Protein AF-A0A645JBQ9-F1 (afdb_monomer_lite)

pLDDT: mean 86.17, std 16.05, range [44.5, 98.0]

InterPro domains:
  IPR000259 Fimbrial-type adhesion domain [PF00419] (12-101)
  IPR008966 Adhesion domain superfamily [SSF49401] (4-101)
  IPR036937 Fimbrial-type adhesion domain superfamily [G3DSA:2.60.40.1090] (1-101)

Organism: NCBI:txid1076179

Radius of gyration: 18.74 Å; chains: 1; bounding box: 41×23×52 Å

Structure (mmCIF, N/CA/C/O backbone):
data_AF-A0A645JBQ9-F1
#
_entry.id   AF-A0A645JBQ9-F1
#
loop_
_atom_site.group_PDB
_atom_site.id
_atom_site.type_symbol
_atom_site.label_atom_id
_atom_site.label_alt_id
_atom_site.label_comp_id
_atom_site.label_asym_id
_atom_site.label_entity_id
_atom_site.label_seq_id
_atom_site.pdbx_PDB_ins_code
_atom_site.Cartn_x
_atom_site.Cartn_y
_atom_site.Cartn_z
_atom_site.occupancy
_atom_site.B_iso_or_equiv
_atom_site.auth_seq_id
_atom_site.auth_comp_id
_atom_site.auth_asym_id
_atom_site.auth_atom_id
_atom_site.pdbx_PDB_model_num
ATOM 1 N N . MET A 1 1 ? -13.233 -1.980 8.626 1.00 54.44 1 MET A N 1
ATOM 2 C CA . MET A 1 1 ? -12.587 -1.252 7.514 1.00 54.44 1 MET A CA 1
ATOM 3 C C . MET A 1 1 ? -11.988 0.020 8.079 1.00 54.44 1 MET A C 1
ATOM 5 O O . MET A 1 1 ? -12.599 0.558 8.997 1.00 54.44 1 MET A O 1
ATOM 9 N N . ALA A 1 2 ? -10.804 0.430 7.614 1.00 64.38 2 ALA A N 1
ATOM 10 C CA . ALA A 1 2 ? -10.212 1.701 8.032 1.00 64.38 2 ALA A CA 1
ATOM 11 C C . ALA A 1 2 ? -11.086 2.868 7.543 1.00 64.38 2 ALA A C 1
ATOM 13 O O . ALA A 1 2 ? -11.719 2.756 6.492 1.00 64.38 2 ALA A O 1
ATOM 14 N N . THR A 1 3 ? -11.171 3.944 8.323 1.00 81.25 3 THR A N 1
ATOM 15 C CA . THR A 1 3 ? -11.914 5.156 7.946 1.00 81.25 3 THR A CA 1
ATOM 16 C C . THR A 1 3 ? -11.118 6.060 7.010 1.00 81.25 3 THR A C 1
ATOM 18 O O . THR A 1 3 ? -11.703 6.710 6.149 1.00 81.25 3 THR A O 1
ATOM 21 N N . ASP A 1 4 ? -9.794 6.061 7.143 1.00 92.25 4 ASP A N 1
ATOM 22 C CA . ASP A 1 4 ? -8.865 6.665 6.195 1.00 92.25 4 ASP A CA 1
ATOM 23 C C . ASP A 1 4 ? -8.676 5.745 4.979 1.00 92.25 4 ASP A C 1
ATOM 25 O O . ASP A 1 4 ? -8.159 4.630 5.095 1.00 92.25 4 ASP A O 1
ATOM 29 N N . THR A 1 5 ? -9.093 6.216 3.802 1.00 92.56 5 THR A N 1
ATOM 30 C CA . THR A 1 5 ? -9.037 5.454 2.544 1.00 92.56 5 THR A CA 1
ATOM 31 C C . THR A 1 5 ? -7.619 5.261 2.015 1.00 92.56 5 THR A C 1
ATOM 33 O O . THR A 1 5 ? -7.418 4.458 1.109 1.00 92.56 5 THR A O 1
ATOM 36 N N . THR A 1 6 ? -6.630 5.962 2.572 1.00 95.75 6 THR A N 1
ATOM 37 C CA . THR A 1 6 ? -5.211 5.776 2.236 1.00 95.75 6 THR A CA 1
ATOM 38 C C . THR A 1 6 ? -4.565 4.614 2.995 1.00 95.75 6 THR A C 1
ATOM 40 O O . THR A 1 6 ? -3.439 4.227 2.684 1.00 95.75 6 THR A O 1
ATOM 43 N N . LEU A 1 7 ? -5.263 4.029 3.978 1.00 96.62 7 LEU A N 1
ATOM 44 C CA . LEU A 1 7 ? -4.744 2.960 4.826 1.00 96.62 7 LEU A CA 1
ATOM 45 C C . LEU A 1 7 ? -5.390 1.609 4.509 1.00 96.62 7 LEU A C 1
ATOM 47 O O . LEU A 1 7 ? -6.603 1.483 4.343 1.00 96.62 7 LEU A O 1
ATOM 51 N N . LEU A 1 8 ? -4.589 0.546 4.552 1.00 97.00 8 LEU A N 1
ATOM 52 C CA . LEU A 1 8 ? -5.114 -0.816 4.585 1.00 97.00 8 LEU A CA 1
ATOM 53 C C . LEU A 1 8 ? -5.645 -1.136 5.984 1.00 97.00 8 LEU A C 1
ATOM 55 O O . LEU A 1 8 ? -4.954 -0.956 6.990 1.00 97.00 8 LEU A O 1
ATOM 59 N N . GLY A 1 9 ? -6.874 -1.645 6.042 1.00 95.44 9 GLY A N 1
ATOM 60 C CA . GLY A 1 9 ? -7.516 -2.053 7.288 1.00 95.44 9 GLY A CA 1
ATOM 61 C C . GLY A 1 9 ? -7.014 -3.399 7.815 1.00 95.44 9 GLY A C 1
ATOM 62 O O . GLY A 1 9 ? -6.573 -4.264 7.058 1.00 95.44 9 GLY A O 1
ATOM 63 N N . ASN A 1 10 ? -7.146 -3.595 9.127 1.00 96.56 10 ASN A N 1
ATOM 64 C CA . ASN A 1 10 ? -6.872 -4.878 9.766 1.00 96.56 10 ASN A CA 1
ATOM 65 C C . ASN A 1 10 ? -7.891 -5.939 9.312 1.00 96.56 10 ASN A C 1
ATOM 67 O O . ASN A 1 10 ? -9.097 -5.737 9.460 1.00 96.56 10 ASN A O 1
ATOM 71 N N . ILE A 1 11 ? -7.414 -7.066 8.779 1.00 96.31 11 ILE A N 1
ATOM 72 C CA . ILE A 1 11 ? -8.265 -8.171 8.303 1.00 96.31 11 ILE A CA 1
ATOM 73 C C . ILE A 1 11 ? -8.583 -9.197 9.397 1.00 96.31 11 ILE A C 1
ATOM 75 O O . ILE A 1 11 ? -9.379 -10.108 9.176 1.00 96.31 11 ILE A O 1
ATOM 79 N N . LEU A 1 12 ? -7.942 -9.099 10.566 1.00 97.06 12 LEU A N 1
ATOM 80 C CA . LEU A 1 12 ? -8.226 -9.983 11.693 1.00 97.06 12 LEU A CA 1
ATOM 81 C C . LEU A 1 12 ? -9.543 -9.589 12.365 1.00 97.06 12 LEU A C 1
ATOM 83 O O . LEU A 1 12 ? -9.827 -8.411 12.557 1.00 97.06 12 LEU A O 1
ATOM 87 N N . THR A 1 13 ? -10.318 -10.587 12.783 1.00 94.50 13 THR A N 1
ATOM 88 C CA . THR A 1 13 ? -11.574 -10.390 13.525 1.00 94.50 13 THR A CA 1
ATOM 89 C C . THR A 1 13 ? -11.435 -10.705 15.016 1.00 94.50 13 THR A C 1
ATOM 91 O O . THR A 1 13 ? -12.154 -10.136 15.833 1.00 94.50 13 THR A O 1
ATOM 94 N N . LEU A 1 14 ? -10.464 -11.539 15.403 1.00 95.94 14 LEU A N 1
ATOM 95 C CA . LEU A 1 14 ? -10.182 -11.924 16.790 1.00 95.94 14 LEU A CA 1
ATOM 96 C C . LEU A 1 14 ? -8.850 -11.334 17.267 1.00 95.94 14 LEU A C 1
ATOM 98 O O . LEU A 1 14 ? -7.867 -11.367 16.528 1.00 95.94 14 LEU A O 1
ATOM 102 N N . ASN A 1 15 ? -8.822 -10.828 18.508 1.00 95.75 15 ASN A N 1
ATOM 103 C CA . ASN A 1 15 ? -7.654 -10.186 19.133 1.00 95.75 15 ASN A CA 1
ATOM 104 C C . ASN A 1 15 ? -6.964 -9.168 18.202 1.00 95.75 15 ASN A C 1
ATOM 106 O O . ASN A 1 15 ? -5.745 -9.182 18.040 1.00 95.75 15 ASN A O 1
ATOM 110 N N . HIS A 1 16 ? -7.758 -8.347 17.515 1.00 97.06 16 HIS A N 1
ATOM 111 C CA . HIS A 1 16 ? -7.280 -7.459 16.466 1.00 97.06 16 HIS A CA 1
ATOM 112 C C . HIS A 1 16 ? -7.040 -6.046 17.016 1.00 97.06 16 HIS A C 1
ATOM 114 O O . HIS A 1 16 ? -7.840 -5.532 17.796 1.00 97.06 16 HIS A O 1
ATOM 120 N N . ALA A 1 17 ? -5.940 -5.413 16.607 1.00 97.38 17 ALA A N 1
ATOM 121 C CA . ALA A 1 17 ? -5.683 -4.007 16.891 1.00 97.38 17 ALA A CA 1
ATOM 122 C C . ALA A 1 17 ? -6.745 -3.131 16.213 1.00 97.38 17 ALA A C 1
ATOM 124 O O . ALA A 1 17 ? -7.142 -3.400 15.074 1.00 97.38 17 ALA A O 1
ATOM 125 N N . THR A 1 18 ? -7.170 -2.074 16.905 1.00 96.25 18 THR A N 1
ATOM 126 C CA . THR A 1 18 ? -8.196 -1.125 16.442 1.00 96.25 18 THR A CA 1
ATOM 127 C C . THR A 1 18 ? -7.645 0.297 16.393 1.00 96.25 18 THR A C 1
ATOM 129 O O . THR A 1 18 ? -6.660 0.619 17.060 1.00 96.25 18 THR A O 1
ATOM 132 N N . GLY A 1 19 ? -8.262 1.152 15.573 1.00 96.06 19 GLY A N 1
ATOM 133 C CA . GLY A 1 19 ? -7.861 2.554 15.412 1.00 96.06 19 GLY A CA 1
ATOM 134 C C . GLY A 1 19 ? -6.512 2.761 14.719 1.00 96.06 19 GLY A C 1
ATOM 135 O O . GLY A 1 19 ? -5.923 3.836 14.826 1.00 96.06 19 GLY A O 1
ATOM 136 N N . VAL A 1 20 ? -6.019 1.739 14.019 1.00 96.88 20 VAL A N 1
ATOM 137 C CA . VAL A 1 20 ? -4.798 1.785 13.211 1.00 96.88 20 VAL A CA 1
ATOM 138 C C . VAL A 1 20 ? -5.036 1.155 11.844 1.00 96.88 20 VAL A C 1
ATOM 140 O O . VAL A 1 20 ? -5.853 0.242 11.703 1.00 96.88 20 VAL A O 1
ATOM 143 N N . GLY A 1 21 ? -4.283 1.622 10.857 1.00 97.19 21 GLY A N 1
ATOM 144 C CA . GLY A 1 21 ? -4.193 1.052 9.520 1.00 97.19 21 GLY A CA 1
ATOM 145 C C . GLY A 1 21 ? -2.745 1.043 9.032 1.00 97.19 21 GLY A C 1
ATOM 146 O O . GLY A 1 21 ? -1.864 1.627 9.667 1.00 97.19 21 GLY A O 1
ATOM 147 N N . LEU A 1 22 ? -2.487 0.355 7.924 1.00 97.75 22 LEU A N 1
ATOM 148 C CA . LEU A 1 22 ? -1.160 0.287 7.313 1.00 97.75 22 LEU A CA 1
ATOM 149 C C . LEU A 1 22 ? -1.096 1.224 6.108 1.00 97.75 22 LEU A C 1
ATOM 151 O O . LEU A 1 22 ? -1.823 1.022 5.138 1.00 97.75 22 LEU A O 1
ATOM 155 N N . GLU A 1 23 ? -0.220 2.222 6.166 1.00 97.75 23 GLU A N 1
ATOM 156 C CA . GLU A 1 23 ? 0.131 3.052 5.013 1.00 97.75 23 GLU A CA 1
ATOM 157 C C . GLU A 1 23 ? 1.242 2.362 4.218 1.00 97.75 23 GLU A C 1
ATOM 159 O O . GLU A 1 23 ? 2.211 1.877 4.812 1.00 97.75 23 GLU A O 1
ATOM 164 N N . ILE A 1 24 ? 1.118 2.346 2.890 1.00 98.00 24 ILE A N 1
ATOM 165 C CA . ILE A 1 24 ? 2.164 1.870 1.982 1.00 98.00 24 ILE A CA 1
ATOM 166 C C . ILE A 1 24 ? 2.662 3.038 1.137 1.00 98.00 24 ILE A C 1
ATOM 168 O O . ILE A 1 24 ? 1.872 3.805 0.589 1.00 98.00 24 ILE A O 1
ATOM 172 N N . ARG A 1 25 ? 3.983 3.161 1.010 1.00 97.75 25 ARG A N 1
ATOM 173 C CA . ARG A 1 25 ? 4.633 4.148 0.145 1.00 97.75 25 ARG A CA 1
ATOM 174 C C . ARG A 1 25 ? 5.671 3.490 -0.750 1.00 97.75 25 ARG A C 1
ATOM 176 O O . ARG A 1 25 ? 6.417 2.642 -0.275 1.00 97.75 25 ARG A O 1
ATOM 183 N N . GLY A 1 26 ? 5.744 3.884 -2.016 1.00 97.12 26 GLY A N 1
ATOM 184 C CA . GLY A 1 26 ? 6.900 3.600 -2.866 1.00 97.12 26 GLY A CA 1
ATOM 185 C C . GLY A 1 26 ? 8.095 4.429 -2.399 1.00 97.12 26 GLY A C 1
ATOM 186 O O . GLY A 1 26 ? 7.943 5.623 -2.125 1.00 97.12 26 GLY A O 1
ATOM 187 N N . ALA A 1 27 ? 9.263 3.804 -2.255 1.00 96.69 27 ALA A N 1
ATOM 188 C CA . ALA A 1 27 ? 10.471 4.490 -1.806 1.00 96.69 27 ALA A CA 1
ATOM 189 C C . ALA A 1 27 ? 10.987 5.458 -2.880 1.00 96.69 27 ALA A C 1
ATOM 191 O O . ALA A 1 27 ? 10.916 5.162 -4.069 1.00 96.69 27 ALA A O 1
ATOM 192 N N . ALA A 1 28 ? 11.538 6.602 -2.470 1.00 96.00 28 ALA A N 1
ATOM 193 C CA . ALA A 1 28 ? 12.123 7.553 -3.415 1.00 96.00 28 ALA A CA 1
ATOM 194 C C . ALA A 1 28 ? 13.257 6.913 -4.242 1.00 96.00 28 ALA A C 1
ATOM 196 O O . ALA A 1 28 ? 14.088 6.179 -3.704 1.00 96.00 28 ALA A O 1
ATOM 197 N N . ASN A 1 29 ? 13.302 7.231 -5.534 1.00 91.38 29 ASN A N 1
ATOM 198 C CA . ASN A 1 29 ? 14.325 6.804 -6.489 1.00 91.38 29 ASN A CA 1
ATOM 199 C C . ASN A 1 29 ? 14.585 7.934 -7.516 1.00 91.38 29 ASN A C 1
ATOM 201 O O . ASN A 1 29 ? 14.171 9.076 -7.315 1.00 91.38 29 ASN A O 1
ATOM 205 N N . ASN A 1 30 ? 15.284 7.634 -8.614 1.00 89.25 30 ASN A N 1
ATOM 206 C CA . ASN A 1 30 ? 15.619 8.625 -9.647 1.00 89.25 30 ASN A CA 1
ATOM 207 C C . ASN A 1 30 ? 14.424 9.053 -10.529 1.00 89.25 30 ASN A C 1
ATOM 209 O O . ASN A 1 30 ? 14.524 10.047 -11.244 1.00 89.25 30 ASN A O 1
ATOM 213 N N . TYR A 1 31 ? 13.311 8.318 -10.486 1.00 89.62 31 TYR A N 1
ATOM 214 C CA . TYR A 1 31 ? 12.128 8.490 -11.338 1.00 89.62 31 TYR A CA 1
ATOM 215 C C . TYR A 1 31 ? 10.889 8.966 -10.568 1.00 89.62 31 TYR A C 1
ATOM 217 O O . TYR A 1 31 ? 10.019 9.611 -11.151 1.00 89.62 31 TYR A O 1
ATOM 225 N N . SER A 1 32 ? 10.816 8.683 -9.267 1.00 91.94 32 SER A N 1
ATOM 226 C CA . SER A 1 32 ? 9.736 9.088 -8.370 1.00 91.94 32 SER A CA 1
ATOM 227 C C . SER A 1 32 ? 10.287 9.566 -7.036 1.00 91.94 32 SER A C 1
ATOM 229 O O . SER A 1 32 ? 11.154 8.936 -6.430 1.00 91.94 32 SER A O 1
ATOM 231 N N . THR A 1 33 ? 9.701 10.636 -6.505 1.00 95.38 33 THR A N 1
ATOM 232 C CA . THR A 1 33 ? 9.806 10.928 -5.072 1.00 95.38 33 THR A CA 1
ATOM 233 C C . THR A 1 33 ? 9.097 9.840 -4.259 1.00 95.38 33 THR A C 1
ATOM 235 O O . THR A 1 33 ? 8.356 9.022 -4.810 1.00 95.38 33 THR A O 1
ATOM 238 N N . GLU A 1 34 ? 9.268 9.840 -2.935 1.00 96.81 34 GLU A N 1
ATOM 239 C CA . GLU A 1 34 ? 8.476 8.962 -2.067 1.00 96.81 34 GLU A CA 1
ATOM 240 C C . GLU A 1 34 ? 6.980 9.169 -2.351 1.00 96.81 34 GLU A C 1
ATOM 242 O O . GLU A 1 34 ? 6.470 10.288 -2.265 1.00 96.81 34 GLU A O 1
ATOM 247 N N . THR A 1 35 ? 6.294 8.094 -2.738 1.00 97.00 35 THR A N 1
ATOM 248 C CA . THR A 1 35 ? 4.944 8.165 -3.307 1.00 97.00 35 THR A CA 1
ATOM 249 C C . THR A 1 35 ? 3.971 7.383 -2.445 1.00 97.00 35 THR A C 1
ATOM 251 O O . THR A 1 35 ? 4.186 6.205 -2.177 1.00 97.00 35 THR A O 1
ATOM 254 N N . LEU A 1 36 ? 2.884 8.024 -2.015 1.00 97.19 36 LEU A N 1
ATOM 255 C CA . LE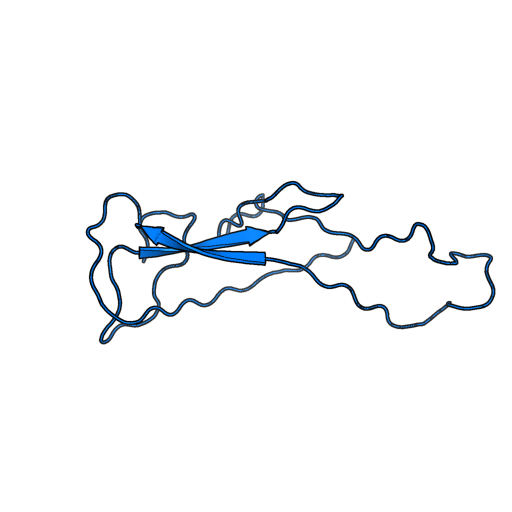U A 1 36 ? 1.807 7.348 -1.295 1.00 97.19 36 LEU A CA 1
ATOM 256 C C . LEU A 1 36 ? 1.050 6.401 -2.234 1.00 97.19 36 LEU A C 1
ATOM 258 O O . LEU A 1 36 ? 0.568 6.848 -3.274 1.00 97.19 36 LEU A O 1
ATOM 262 N N . ILE A 1 37 ? 0.920 5.130 -1.835 1.00 96.50 37 ILE A N 1
ATOM 263 C CA . ILE A 1 37 ? 0.120 4.124 -2.540 1.00 96.50 37 ILE A CA 1
ATOM 264 C C . ILE A 1 37 ? -1.268 4.052 -1.904 1.00 96.50 37 ILE A C 1
ATOM 266 O O . ILE A 1 37 ? -1.431 3.526 -0.803 1.00 96.50 37 ILE A O 1
ATOM 270 N N . ILE A 1 38 ? -2.266 4.584 -2.602 1.00 96.31 38 ILE A N 1
ATOM 271 C CA . ILE A 1 38 ? -3.665 4.614 -2.185 1.00 96.31 38 ILE A CA 1
ATOM 272 C C . ILE A 1 38 ? -4.371 3.391 -2.793 1.00 96.31 38 ILE A C 1
ATOM 274 O O . ILE A 1 38 ? -4.410 3.248 -4.019 1.00 96.31 38 ILE A O 1
ATOM 278 N N . PRO A 1 39 ? -4.933 2.487 -1.972 1.00 92.31 39 PRO A N 1
ATOM 279 C CA . PRO A 1 39 ? -5.626 1.304 -2.471 1.00 92.31 39 PRO A CA 1
ATOM 280 C C . PRO A 1 39 ? -6.789 1.654 -3.411 1.00 92.31 39 PRO A C 1
ATOM 282 O O . PRO A 1 39 ? -7.636 2.475 -3.073 1.00 92.31 39 PRO A O 1
ATOM 285 N N . ASN A 1 40 ? -6.876 0.956 -4.548 1.00 91.38 40 ASN A N 1
ATOM 286 C CA . ASN A 1 40 ? -7.916 1.123 -5.579 1.00 91.38 40 ASN A CA 1
ATOM 287 C C . ASN A 1 40 ? -7.954 2.502 -6.266 1.00 91.38 40 ASN A C 1
ATOM 289 O O . ASN A 1 40 ? -8.934 2.812 -6.940 1.00 91.38 40 ASN A O 1
ATOM 293 N N . GLU A 1 41 ? -6.896 3.301 -6.141 1.00 94.69 41 GLU A N 1
ATOM 294 C CA . GLU A 1 41 ? -6.780 4.597 -6.805 1.00 94.69 41 GLU A CA 1
ATOM 295 C C . GLU A 1 41 ? -5.837 4.472 -8.011 1.00 94.69 41 GLU A C 1
ATOM 297 O O . GLU A 1 41 ? -4.621 4.381 -7.857 1.00 94.69 41 GLU A O 1
ATOM 302 N N . SER A 1 42 ? -6.372 4.478 -9.235 1.00 90.56 42 SER A N 1
ATOM 303 C CA . SER A 1 42 ? -5.570 4.236 -10.451 1.00 90.56 42 SER A CA 1
ATOM 304 C C . SER A 1 42 ? -4.530 5.321 -10.745 1.00 90.56 42 SER A C 1
ATOM 306 O O . SER A 1 42 ? -3.632 5.114 -11.553 1.00 90.56 42 SER A O 1
ATOM 308 N N . THR A 1 43 ? -4.666 6.495 -10.128 1.00 91.50 43 THR A N 1
ATOM 309 C CA . THR A 1 43 ? -3.703 7.600 -10.246 1.00 91.50 43 THR A CA 1
ATOM 310 C C . THR A 1 43 ? -2.555 7.484 -9.241 1.00 91.50 43 THR A C 1
ATOM 312 O O . THR A 1 43 ? -1.558 8.194 -9.359 1.00 91.50 43 THR A O 1
ATOM 315 N N . SER A 1 44 ? -2.663 6.574 -8.269 1.00 92.81 44 SER A N 1
ATOM 316 C CA . SER A 1 44 ? -1.633 6.310 -7.273 1.00 92.81 44 SER A CA 1
ATOM 317 C C . SER A 1 44 ? -0.586 5.347 -7.835 1.00 92.81 44 SER A C 1
ATOM 319 O O . SER A 1 44 ? -0.606 4.141 -7.593 1.00 92.81 44 SER A O 1
ATOM 321 N N . VAL A 1 45 ? 0.323 5.905 -8.635 1.00 92.81 45 VAL A N 1
ATOM 322 C CA . VAL A 1 45 ? 1.350 5.158 -9.368 1.00 92.81 45 VAL A CA 1
ATOM 323 C C . VAL A 1 45 ? 2.734 5.495 -8.827 1.00 92.81 45 VAL A C 1
ATOM 325 O O . VAL A 1 45 ? 3.120 6.659 -8.769 1.00 92.81 45 VAL A O 1
ATOM 328 N N . TYR A 1 46 ? 3.494 4.461 -8.472 1.00 94.31 46 TYR A N 1
ATOM 329 C CA . TYR A 1 46 ? 4.917 4.555 -8.168 1.00 94.31 46 TYR A CA 1
ATOM 330 C C . TYR A 1 46 ? 5.723 4.098 -9.378 1.00 94.31 46 TYR A C 1
ATOM 332 O O . TYR A 1 46 ? 5.568 2.964 -9.826 1.00 94.31 46 TYR A O 1
ATOM 340 N N . ASN A 1 47 ? 6.567 4.987 -9.901 1.00 91.75 47 ASN A N 1
ATOM 341 C CA . ASN A 1 47 ? 7.427 4.687 -11.034 1.00 91.75 47 ASN A CA 1
ATOM 342 C C . ASN A 1 47 ? 8.853 4.402 -10.551 1.00 91.75 47 ASN A C 1
ATOM 344 O O . ASN A 1 47 ? 9.468 5.213 -9.852 1.00 91.75 47 ASN A O 1
ATOM 348 N N . ASP A 1 48 ? 9.380 3.261 -10.957 1.00 88.44 48 ASP A N 1
ATOM 349 C CA . ASP A 1 48 ? 10.789 2.927 -10.847 1.00 88.44 48 ASP A CA 1
ATOM 350 C C . ASP A 1 48 ? 11.205 2.275 -12.155 1.00 88.44 48 ASP A C 1
ATOM 352 O O . ASP A 1 48 ? 10.428 1.563 -12.797 1.00 88.44 48 ASP A O 1
ATOM 356 N N . GLN A 1 49 ? 12.431 2.550 -12.556 1.00 82.69 49 GLN A N 1
ATOM 357 C CA . GLN A 1 49 ? 13.022 1.945 -13.725 1.00 82.69 49 GLN A CA 1
ATOM 358 C C . GLN A 1 49 ? 14.437 1.541 -13.371 1.00 82.69 49 GLN A C 1
ATOM 360 O O . GLN A 1 49 ? 15.151 2.201 -12.612 1.00 82.69 49 GLN A O 1
ATOM 365 N N . ARG A 1 50 ? 14.864 0.430 -13.958 1.00 77.62 50 ARG A N 1
ATOM 366 C CA . ARG A 1 50 ? 16.265 0.057 -13.914 1.00 77.62 50 ARG A CA 1
ATOM 367 C C . ARG A 1 50 ? 17.083 1.167 -14.573 1.00 77.62 50 ARG A C 1
ATOM 369 O O . ARG A 1 50 ? 16.772 1.600 -15.678 1.00 77.62 50 ARG A O 1
ATOM 376 N N . ASP A 1 51 ? 18.174 1.543 -13.922 1.00 69.56 51 ASP A N 1
ATOM 377 C CA . ASP A 1 51 ? 19.217 2.332 -14.558 1.00 69.56 51 ASP A CA 1
ATOM 378 C C . ASP A 1 51 ? 19.880 1.506 -15.672 1.00 69.56 51 ASP A C 1
ATOM 380 O O . ASP A 1 51 ? 20.604 0.546 -15.398 1.00 69.56 51 ASP A O 1
ATOM 384 N N . THR A 1 52 ? 19.602 1.868 -16.926 1.00 69.62 52 THR A N 1
ATOM 385 C CA . THR A 1 52 ? 20.180 1.221 -18.109 1.00 69.62 52 THR A CA 1
ATOM 386 C C . THR A 1 52 ? 21.375 1.984 -18.677 1.00 69.62 52 THR A C 1
ATOM 388 O O . THR A 1 52 ? 21.791 1.725 -19.804 1.00 69.62 52 THR A O 1
ATOM 391 N N . THR A 1 53 ? 21.916 2.970 -17.955 1.00 64.81 53 THR A N 1
ATOM 392 C CA . THR A 1 53 ? 22.963 3.868 -18.480 1.00 64.81 53 THR A CA 1
ATOM 393 C C . THR A 1 53 ? 24.266 3.120 -18.788 1.00 64.81 53 THR A C 1
ATOM 395 O O . THR A 1 53 ? 25.058 3.579 -19.607 1.00 64.81 53 THR A O 1
ATOM 398 N N . ASN A 1 54 ? 24.465 1.944 -18.184 1.00 60.19 54 ASN A N 1
ATOM 399 C CA . ASN A 1 54 ? 25.582 1.037 -18.465 1.00 60.19 54 ASN A CA 1
ATOM 400 C C . ASN A 1 54 ? 25.129 -0.277 -19.126 1.00 60.19 54 ASN A C 1
ATOM 402 O O . ASN A 1 54 ? 25.883 -1.250 -19.133 1.00 60.19 54 ASN A O 1
ATOM 406 N N . ASP A 1 55 ? 23.902 -0.324 -19.646 1.00 64.94 55 ASP A N 1
ATOM 407 C CA . ASP A 1 55 ? 23.408 -1.489 -20.371 1.00 64.94 55 ASP A CA 1
ATOM 408 C C . ASP A 1 55 ? 23.940 -1.431 -21.801 1.00 64.94 55 ASP A C 1
ATOM 410 O O . ASP A 1 55 ? 23.711 -0.460 -22.527 1.00 64.94 55 ASP A O 1
ATOM 414 N N . ASP A 1 56 ? 24.637 -2.484 -22.220 1.00 56.06 56 ASP A N 1
ATOM 415 C CA . ASP A 1 56 ? 25.083 -2.669 -23.601 1.00 56.06 56 ASP A CA 1
ATOM 416 C C . ASP A 1 56 ? 23.858 -2.856 -24.525 1.00 56.06 56 ASP A C 1
ATOM 418 O O . ASP A 1 56 ? 23.474 -3.978 -24.855 1.00 56.06 56 ASP A O 1
ATOM 422 N N . ASN A 1 57 ? 23.208 -1.769 -24.955 1.00 45.72 57 ASN A N 1
ATOM 423 C CA . ASN A 1 57 ? 22.033 -1.847 -25.828 1.00 45.72 57 ASN A CA 1
ATOM 424 C C . ASN A 1 57 ? 22.378 -1.777 -27.337 1.00 45.72 57 ASN A C 1
ATOM 426 O O . ASN A 1 57 ? 23.073 -0.886 -27.823 1.00 45.72 57 ASN A O 1
ATOM 430 N N . ILE A 1 58 ? 21.818 -2.750 -28.073 1.00 44.50 58 ILE A N 1
ATOM 431 C CA . ILE A 1 58 ? 21.622 -2.927 -29.535 1.00 44.50 58 ILE A CA 1
ATOM 432 C C . ILE A 1 58 ? 22.859 -3.020 -30.460 1.00 44.50 58 ILE A C 1
ATOM 434 O O . ILE A 1 58 ? 22.754 -3.684 -31.491 1.00 44.50 58 ILE A O 1
ATOM 438 N N . TYR A 1 59 ? 24.041 -2.506 -30.102 1.00 45.50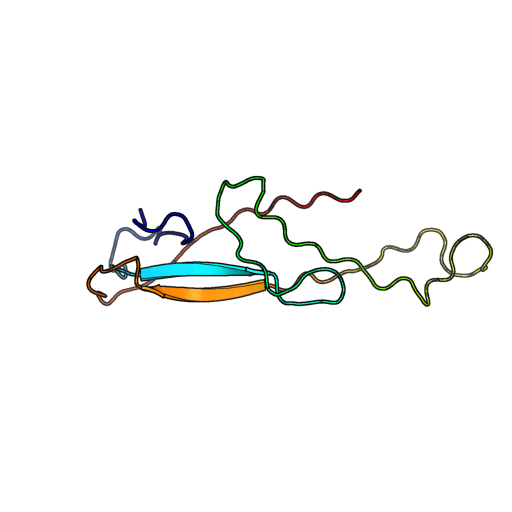 59 TYR A N 1
ATOM 439 C CA . TYR A 1 59 ? 25.278 -2.730 -30.892 1.00 45.50 59 TYR A CA 1
ATOM 440 C C . TYR A 1 59 ? 26.456 -3.337 -30.100 1.00 45.50 59 TYR A C 1
ATOM 442 O O . TYR A 1 59 ? 27.557 -3.456 -30.638 1.00 45.50 59 TYR A O 1
ATOM 450 N N . GLY A 1 60 ? 26.237 -3.762 -28.849 1.00 46.50 60 GLY A N 1
ATOM 451 C CA . GLY A 1 60 ? 27.227 -4.432 -27.992 1.00 46.50 60 GLY A CA 1
ATOM 452 C C . GLY A 1 60 ? 26.999 -5.947 -27.895 1.00 46.50 60 GLY A C 1
ATOM 453 O O . GLY A 1 60 ? 25.871 -6.414 -27.771 1.00 46.50 60 GLY A O 1
ATOM 454 N N . SER A 1 61 ? 28.069 -6.738 -27.987 1.00 46.94 61 SER A N 1
ATOM 455 C CA . SER A 1 61 ? 28.044 -8.181 -28.280 1.00 46.94 61 SER A CA 1
ATOM 456 C C . SER A 1 61 ? 27.852 -9.130 -27.080 1.00 46.94 61 SER A C 1
ATOM 458 O O . SER A 1 61 ? 28.317 -10.268 -27.153 1.00 46.94 61 SER A O 1
ATOM 460 N N . SER A 1 62 ? 27.226 -8.720 -25.971 1.00 47.66 62 SER A N 1
ATOM 461 C CA . SER A 1 62 ? 27.297 -9.494 -24.710 1.00 47.66 62 SER A CA 1
ATOM 462 C C . SER A 1 62 ? 25.966 -9.851 -24.019 1.00 47.66 62 SER A C 1
ATOM 464 O O . SER A 1 62 ? 25.960 -10.802 -23.235 1.00 47.66 62 SER A O 1
ATOM 466 N N . GLU A 1 63 ? 24.837 -9.178 -24.290 1.00 51.41 63 GLU A N 1
ATOM 467 C CA . GLU A 1 63 ? 23.662 -9.255 -23.384 1.00 51.41 63 GLU A CA 1
ATOM 468 C C . GLU A 1 63 ? 22.283 -9.397 -24.073 1.00 51.41 63 GLU A C 1
ATOM 470 O O . GLU A 1 63 ? 21.246 -9.250 -23.425 1.00 51.41 63 GLU A O 1
ATOM 475 N N . ASN A 1 64 ? 22.208 -9.745 -25.362 1.00 45.81 64 ASN A N 1
ATOM 476 C CA . ASN A 1 64 ? 20.909 -9.994 -26.002 1.00 45.81 64 ASN A CA 1
ATOM 477 C C . ASN A 1 64 ? 20.279 -11.299 -25.456 1.00 45.81 64 ASN A C 1
ATOM 479 O O . ASN A 1 64 ? 20.817 -12.386 -25.671 1.00 45.81 64 ASN A O 1
ATOM 483 N N . GLY A 1 65 ? 19.141 -11.205 -24.755 1.00 54.78 65 GLY A N 1
ATOM 484 C CA . GLY A 1 65 ? 18.373 -12.364 -24.271 1.00 54.78 65 GLY A CA 1
ATOM 485 C C . GLY A 1 65 ? 18.645 -12.826 -22.831 1.00 54.78 65 GLY A C 1
ATOM 486 O O . GLY A 1 65 ? 18.218 -13.923 -22.468 1.00 54.78 65 GLY A O 1
ATOM 487 N N . LYS A 1 66 ? 19.323 -12.029 -21.991 1.00 60.03 66 LYS A N 1
ATOM 488 C CA . LYS A 1 66 ? 19.450 -12.339 -20.556 1.00 60.03 66 LYS A CA 1
ATOM 489 C C . LYS A 1 66 ? 18.285 -11.789 -19.739 1.00 60.03 66 LYS A C 1
ATOM 491 O O . LYS A 1 66 ? 17.883 -10.640 -19.894 1.00 60.03 66 LYS A O 1
ATOM 496 N N . VAL A 1 67 ? 17.778 -12.625 -18.833 1.00 65.56 67 VAL A N 1
ATOM 497 C CA . VAL A 1 67 ? 16.801 -12.230 -17.811 1.00 65.56 67 VAL A CA 1
ATOM 498 C C . VAL A 1 67 ? 17.446 -11.203 -16.888 1.00 65.56 67 VAL A C 1
ATOM 500 O O . VAL A 1 67 ? 18.535 -11.438 -16.368 1.00 65.56 67 VAL A O 1
ATOM 503 N N . GLN A 1 68 ? 16.757 -10.087 -16.676 1.00 72.06 68 GLN A N 1
ATOM 504 C CA . GLN A 1 68 ? 17.210 -9.010 -15.807 1.00 72.06 68 GLN A CA 1
ATOM 505 C C . GLN A 1 68 ? 16.338 -8.951 -14.547 1.00 72.06 68 GLN A C 1
ATOM 507 O O . GLN A 1 68 ? 15.124 -9.140 -14.616 1.00 72.06 68 GLN A O 1
ATOM 512 N N . THR A 1 69 ? 16.961 -8.670 -13.401 1.00 79.56 69 THR A N 1
ATOM 513 C CA . THR A 1 69 ? 16.273 -8.508 -12.111 1.00 79.56 69 THR A CA 1
ATOM 514 C C . THR A 1 69 ? 16.208 -7.030 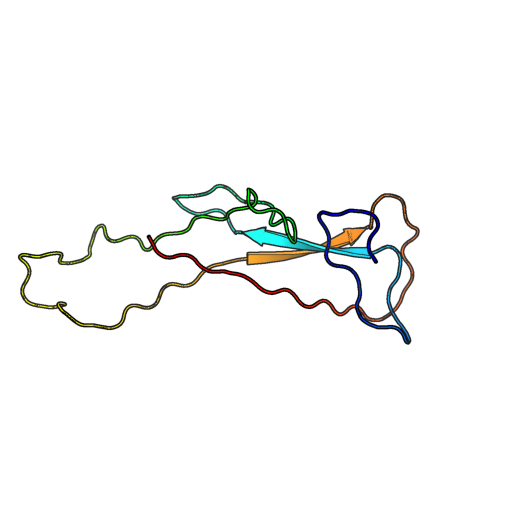-11.747 1.00 79.56 69 THR A C 1
ATOM 516 O O . THR A 1 69 ? 17.221 -6.335 -11.800 1.00 79.56 69 THR A O 1
ATOM 519 N N . HIS A 1 70 ? 15.033 -6.559 -11.332 1.00 84.62 70 HIS A N 1
ATOM 520 C CA . HIS A 1 70 ? 14.834 -5.215 -10.798 1.00 84.62 70 HIS A CA 1
ATOM 521 C C . HIS A 1 70 ? 14.021 -5.293 -9.501 1.00 84.62 70 HIS A C 1
ATOM 523 O O . HIS A 1 70 ? 12.992 -5.968 -9.448 1.00 84.62 70 HIS A O 1
ATOM 529 N N . THR A 1 71 ? 14.511 -4.635 -8.449 1.00 89.06 71 THR A N 1
ATOM 530 C CA . THR A 1 71 ? 13.890 -4.641 -7.120 1.00 89.06 71 THR A CA 1
ATOM 531 C C . THR A 1 71 ? 13.108 -3.352 -6.915 1.00 89.06 71 THR A C 1
ATOM 533 O O . THR A 1 71 ? 13.706 -2.282 -6.882 1.00 89.06 71 THR A O 1
ATOM 536 N N . LEU A 1 72 ? 11.799 -3.470 -6.695 1.00 92.06 72 LEU A N 1
ATOM 537 C CA . LEU A 1 72 ? 10.936 -2.359 -6.295 1.00 92.06 72 LEU A CA 1
ATOM 538 C C . LEU A 1 72 ? 10.901 -2.253 -4.766 1.00 92.06 72 LEU A C 1
ATOM 540 O O . LEU A 1 72 ? 10.664 -3.252 -4.082 1.00 92.06 72 LEU A O 1
ATOM 544 N N . ASN A 1 73 ? 11.119 -1.054 -4.226 1.00 94.56 73 ASN A N 1
ATOM 545 C CA . ASN A 1 73 ? 11.198 -0.831 -2.782 1.00 94.56 73 ASN A CA 1
ATOM 546 C C . ASN A 1 73 ? 9.966 -0.088 -2.258 1.00 94.56 73 ASN A C 1
ATOM 548 O O . ASN A 1 73 ? 9.572 0.949 -2.788 1.00 94.56 73 ASN A O 1
ATOM 552 N N . PHE A 1 74 ? 9.397 -0.593 -1.163 1.00 96.88 74 PHE A N 1
ATOM 553 C CA . PHE A 1 74 ? 8.227 -0.010 -0.511 1.00 96.88 74 PHE A CA 1
ATOM 554 C C . PHE A 1 74 ? 8.459 0.142 0.992 1.00 96.88 74 PHE A C 1
ATOM 556 O O . PHE A 1 74 ? 9.130 -0.678 1.619 1.00 96.88 74 PHE A O 1
ATOM 563 N N . LEU A 1 75 ? 7.853 1.171 1.579 1.00 97.75 75 LEU A N 1
ATOM 564 C CA . LEU A 1 75 ? 7.782 1.393 3.017 1.00 97.75 75 LEU A CA 1
ATOM 565 C C . LEU A 1 75 ? 6.371 1.085 3.508 1.00 97.75 75 LEU A C 1
ATOM 567 O O . LEU A 1 75 ? 5.390 1.538 2.920 1.00 97.75 75 LEU A O 1
ATOM 571 N N . ALA A 1 76 ? 6.273 0.350 4.614 1.00 97.62 76 ALA A N 1
ATOM 572 C CA . ALA A 1 76 ? 5.010 0.014 5.255 1.00 97.62 76 ALA A CA 1
ATOM 573 C C . ALA A 1 76 ? 5.014 0.545 6.693 1.00 97.62 76 ALA A C 1
ATOM 575 O O . ALA A 1 76 ? 5.870 0.169 7.494 1.00 97.62 76 ALA A O 1
ATOM 576 N N . THR A 1 77 ? 4.069 1.426 7.022 1.00 97.81 77 THR A N 1
ATOM 577 C CA . THR A 1 77 ? 4.020 2.106 8.325 1.00 97.81 77 THR A CA 1
ATOM 578 C C . THR A 1 77 ? 2.646 1.956 8.960 1.00 97.81 77 THR A C 1
ATOM 580 O O . THR A 1 77 ? 1.634 2.310 8.358 1.00 97.81 77 THR A O 1
ATOM 583 N N . LEU A 1 78 ? 2.596 1.467 10.201 1.00 97.25 78 LEU A N 1
ATOM 584 C CA . LEU A 1 78 ? 1.370 1.513 10.998 1.00 97.25 78 LEU A CA 1
ATOM 585 C C . LEU A 1 78 ? 1.063 2.965 11.375 1.00 97.25 78 LEU A C 1
ATOM 587 O O . LEU A 1 78 ? 1.864 3.625 12.038 1.00 97.25 78 LEU A O 1
ATOM 591 N N . LYS A 1 79 ? -0.113 3.449 10.977 1.00 96.88 79 LYS A N 1
ATOM 592 C CA . LYS A 1 79 ? -0.610 4.792 11.285 1.00 96.88 79 LYS A CA 1
ATOM 593 C C . LYS A 1 79 ? -1.925 4.722 12.041 1.00 96.88 79 LYS A C 1
ATOM 595 O O . LYS A 1 79 ? -2.687 3.767 11.905 1.00 96.88 79 LYS A O 1
ATOM 600 N N . ARG A 1 80 ? -2.190 5.749 12.850 1.00 96.25 80 ARG A N 1
ATOM 601 C CA . ARG A 1 80 ? -3.513 5.942 13.449 1.00 96.25 80 ARG A CA 1
ATOM 602 C C . ARG A 1 80 ? -4.521 6.158 12.325 1.00 96.25 80 ARG A C 1
ATOM 604 O O . ARG A 1 80 ? -4.273 6.961 11.433 1.00 96.25 80 ARG A O 1
ATOM 611 N N . ASP A 1 81 ? -5.636 5.449 12.396 1.00 95.25 81 ASP A N 1
ATOM 612 C CA . ASP A 1 81 ? -6.741 5.616 11.462 1.00 95.25 81 ASP A CA 1
ATOM 613 C C . ASP A 1 81 ? -7.528 6.875 11.845 1.00 95.25 81 ASP A C 1
ATOM 615 O O . ASP A 1 81 ? -8.284 6.874 12.819 1.00 95.25 81 ASP A O 1
ATOM 619 N N . SER A 1 82 ? -7.299 7.976 11.125 1.00 92.69 82 SER A N 1
ATOM 620 C CA . SER A 1 82 ? -7.897 9.281 11.427 1.00 92.69 82 SER A CA 1
ATOM 621 C C . SER A 1 82 ? -7.726 9.667 12.915 1.00 92.69 82 SER A C 1
ATOM 623 O O . SER A 1 82 ? -6.617 9.656 13.455 1.00 92.69 82 SER A O 1
ATOM 625 N N . ASN A 1 83 ? -8.827 9.980 13.609 1.00 92.75 83 ASN A N 1
ATOM 626 C CA . ASN A 1 83 ? -8.850 10.314 15.037 1.00 92.75 83 ASN A CA 1
ATOM 627 C C . ASN A 1 83 ? -9.295 9.140 15.925 1.00 92.75 83 ASN A C 1
ATOM 629 O O . ASN A 1 83 ? -9.709 9.348 17.067 1.00 92.75 83 ASN A O 1
ATOM 633 N N . GLN A 1 84 ? -9.242 7.905 15.420 1.00 94.19 84 GLN A N 1
ATOM 634 C CA . GLN A 1 84 ? -9.658 6.736 16.186 1.00 94.19 84 GLN A CA 1
ATOM 635 C C . GLN A 1 84 ? -8.728 6.492 17.382 1.00 94.19 84 GLN A C 1
ATOM 637 O O . GLN A 1 84 ? -7.505 6.669 17.321 1.00 94.19 84 GLN A O 1
ATOM 642 N N . LYS A 1 85 ? -9.312 6.039 18.495 1.00 95.06 85 LYS A N 1
ATOM 643 C CA . LYS A 1 85 ? -8.541 5.583 19.655 1.00 95.06 85 LYS A CA 1
ATOM 644 C C . LYS A 1 85 ? -7.801 4.296 19.286 1.00 95.06 85 LYS A C 1
ATOM 646 O O . LYS A 1 85 ? -8.424 3.340 18.836 1.00 95.06 85 LYS A O 1
ATOM 651 N N . ILE A 1 86 ? -6.491 4.261 19.533 1.00 96.12 86 ILE A N 1
ATOM 652 C CA . ILE A 1 86 ? -5.679 3.061 19.303 1.00 96.12 86 ILE A CA 1
ATOM 653 C C . ILE A 1 86 ? -5.989 2.029 20.391 1.00 96.12 86 ILE A C 1
ATOM 655 O O . ILE A 1 86 ? -5.847 2.314 21.583 1.00 96.12 86 ILE A O 1
ATOM 659 N N . GLY A 1 87 ? -6.403 0.837 19.968 1.00 96.75 87 GLY A N 1
ATOM 660 C CA . GLY A 1 87 ? -6.577 -0.336 20.819 1.00 96.75 87 GLY A CA 1
ATOM 661 C C . GLY A 1 87 ? -5.510 -1.392 20.541 1.00 96.75 87 GLY A C 1
ATOM 662 O O . GLY A 1 87 ? -5.069 -1.558 19.402 1.00 96.75 87 GLY A O 1
ATOM 663 N N . SER A 1 88 ? -5.095 -2.106 21.587 1.00 97.00 88 SER A N 1
ATOM 664 C CA . SER A 1 88 ? -4.117 -3.189 21.481 1.00 97.00 88 SER A CA 1
ATOM 665 C C . SER A 1 88 ? -4.675 -4.401 20.733 1.00 97.00 88 SER A C 1
ATOM 667 O O . SER A 1 88 ? -5.883 -4.628 20.687 1.00 97.00 88 SER A O 1
ATOM 669 N N . GLY A 1 89 ? -3.771 -5.195 20.163 1.00 97.50 89 GLY A N 1
ATOM 670 C CA . GLY A 1 89 ? -4.088 -6.440 19.477 1.00 97.50 89 GLY A CA 1
ATOM 671 C C . GLY A 1 89 ? -3.111 -6.711 18.337 1.00 97.50 89 GLY A C 1
ATOM 672 O O . GLY A 1 89 ? -2.125 -5.999 18.155 1.00 97.50 89 GLY A O 1
ATOM 673 N N . ASN A 1 90 ? -3.409 -7.740 17.556 1.00 97.88 90 ASN A N 1
ATOM 674 C CA . ASN A 1 90 ? -2.645 -8.128 16.379 1.00 97.88 90 ASN A CA 1
ATOM 675 C C . ASN A 1 90 ? -3.118 -7.358 15.147 1.00 97.88 90 ASN A C 1
ATOM 677 O O . ASN A 1 90 ? -4.308 -7.071 14.998 1.00 97.88 90 ASN A O 1
ATOM 681 N N . PHE A 1 91 ? -2.205 -7.082 14.222 1.00 97.50 91 PHE A N 1
ATOM 682 C CA . PHE A 1 91 ? -2.525 -6.448 12.951 1.00 97.50 91 PHE A CA 1
ATOM 683 C C . PHE A 1 91 ? -2.098 -7.341 11.789 1.00 97.50 91 PHE A C 1
ATOM 685 O O . PHE A 1 91 ? -0.971 -7.833 11.760 1.00 97.50 91 PHE A O 1
ATOM 692 N N . LYS A 1 92 ? -2.994 -7.532 10.820 1.00 97.50 92 LYS A N 1
ATOM 693 C CA . LYS A 1 92 ? -2.680 -8.149 9.530 1.00 97.50 92 LYS A CA 1
ATOM 694 C C . LYS A 1 92 ? -3.398 -7.381 8.429 1.00 97.50 92 LYS A C 1
ATOM 696 O O . LYS A 1 92 ? -4.573 -7.064 8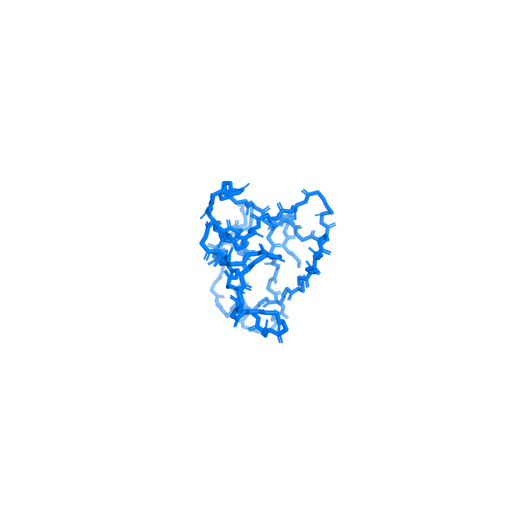.578 1.00 97.50 92 LYS A O 1
ATOM 701 N N . ALA A 1 93 ? -2.714 -7.141 7.321 1.00 96.38 93 ALA A N 1
ATOM 702 C CA . ALA A 1 93 ? -3.296 -6.599 6.102 1.00 96.38 93 ALA A CA 1
ATOM 703 C C . ALA A 1 93 ? -2.728 -7.348 4.895 1.00 96.38 93 ALA A C 1
ATOM 705 O O . ALA A 1 93 ? -1.604 -7.847 4.950 1.00 96.38 93 ALA A O 1
ATOM 706 N N . ASN A 1 94 ? -3.510 -7.412 3.820 1.00 94.81 94 ASN A N 1
ATOM 707 C CA . ASN A 1 94 ? -3.078 -7.921 2.524 1.00 94.81 94 ASN A CA 1
ATOM 708 C C . ASN A 1 94 ? -3.232 -6.797 1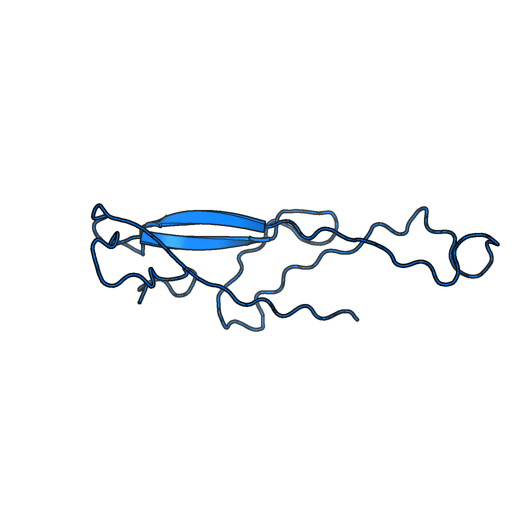.493 1.00 94.81 94 ASN A C 1
ATOM 710 O O . ASN A 1 94 ? -4.211 -6.053 1.544 1.00 94.81 94 ASN A O 1
ATOM 714 N N . ALA A 1 95 ? -2.298 -6.717 0.549 1.00 93.31 95 ALA A N 1
ATOM 715 C CA . ALA A 1 95 ? -2.356 -5.819 -0.598 1.00 93.31 95 ALA A CA 1
ATOM 716 C C . ALA A 1 95 ? -2.071 -6.610 -1.878 1.00 93.31 95 ALA A C 1
ATOM 718 O O . ALA A 1 95 ? -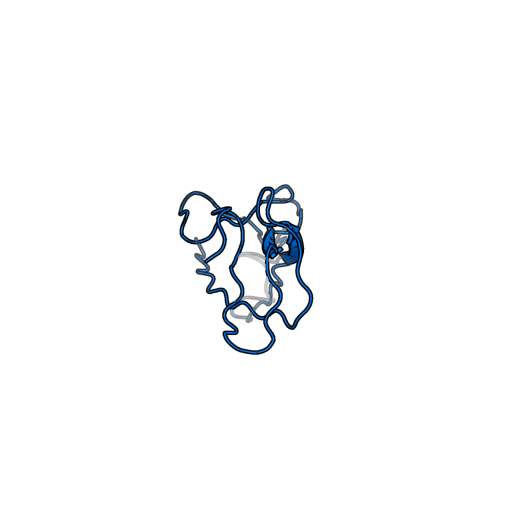1.344 -7.604 -1.840 1.00 93.31 95 ALA A O 1
ATOM 719 N N . ILE A 1 96 ? -2.644 -6.165 -2.992 1.00 93.94 96 ILE A N 1
ATOM 720 C CA . ILE A 1 96 ? -2.356 -6.673 -4.334 1.00 93.94 96 ILE A CA 1
ATOM 721 C C . ILE A 1 96 ? -1.836 -5.483 -5.132 1.00 93.94 96 ILE A C 1
ATOM 723 O O . ILE A 1 96 ? -2.472 -4.432 -5.139 1.00 93.94 96 ILE A O 1
ATOM 727 N N . PHE A 1 97 ? -0.688 -5.657 -5.780 1.00 92.75 97 PHE A N 1
ATOM 728 C CA . PHE A 1 97 ? -0.110 -4.664 -6.676 1.00 92.75 97 PHE A CA 1
ATOM 729 C C . PHE A 1 97 ? -0.247 -5.158 -8.111 1.00 92.75 97 PHE A C 1
ATOM 731 O O . PHE A 1 97 ? -0.007 -6.336 -8.384 1.00 92.75 97 PHE A O 1
ATOM 738 N N . THR A 1 98 ? -0.599 -4.250 -9.012 1.00 91.62 98 THR A N 1
ATOM 739 C CA . THR A 1 98 ? -0.482 -4.463 -10.455 1.00 91.62 98 THR A CA 1
ATOM 740 C C . THR A 1 98 ? 0.799 -3.785 -10.915 1.00 91.62 98 THR A C 1
ATOM 742 O O . THR A 1 98 ? 1.082 -2.665 -10.494 1.00 91.62 98 THR A O 1
ATOM 745 N N . ILE A 1 99 ? 1.585 -4.480 -11.734 1.00 89.69 99 ILE A N 1
ATOM 746 C CA . ILE A 1 99 ? 2.826 -3.953 -12.299 1.00 89.69 99 ILE A CA 1
ATOM 747 C C . ILE A 1 99 ? 2.639 -3.893 -13.807 1.00 89.69 99 ILE A C 1
ATOM 749 O O . ILE A 1 99 ? 2.492 -4.935 -14.448 1.00 89.69 99 ILE A O 1
ATOM 753 N N . ASP A 1 100 ? 2.667 -2.679 -14.342 1.00 85.75 100 ASP A N 1
ATOM 754 C CA . ASP A 1 100 ? 2.614 -2.428 -15.774 1.00 85.75 100 ASP A CA 1
ATOM 755 C C . ASP A 1 100 ? 4.021 -2.086 -16.271 1.00 85.75 100 ASP A C 1
ATOM 757 O O . ASP A 1 100 ? 4.657 -1.150 -15.785 1.00 85.75 100 ASP A O 1
ATOM 761 N N . TYR A 1 101 ? 4.508 -2.866 -17.236 1.00 74.81 101 TYR A N 1
ATOM 762 C CA . TYR A 1 101 ? 5.752 -2.592 -17.950 1.00 74.81 101 TYR A CA 1
ATOM 763 C C . TYR A 1 101 ? 5.396 -1.951 -19.302 1.00 74.81 101 TYR A C 1
ATOM 765 O O . TYR A 1 101 ? 4.653 -2.583 -20.059 1.00 74.81 101 TYR A O 1
ATOM 773 N N . PRO A 1 102 ? 5.850 -0.718 -19.591 1.00 64.25 102 PRO A N 1
ATOM 774 C CA . PRO A 1 102 ? 5.628 -0.078 -20.886 1.00 64.25 102 PRO A CA 1
ATOM 775 C C . PRO A 1 102 ? 6.412 -0.742 -22.027 1.00 64.25 102 PRO A C 1
ATOM 777 O O . PRO A 1 102 ? 7.472 -1.355 -21.757 1.00 64.25 102 PRO A O 1
#

Secondary structure (DSSP, 8-state):
--SSTTSBPP---SSB-BSEEEEEEEPP-SS--SEEE-TT-TT---------TT---SS-TT-TT--------EEEEEEE-TTPPPB-SB------------

Foldseek 3Di:
DFPPQLFFAFPDPPQEKPQKGKWKWFDDDPVDHTFTQGPPDPVRDDDDDDDCVVPPPDPDDDDPPDDDDDDTDMDIDIDGRPPDDIDGGDGDGDDDDDDDDD

Sequence (102 aa):
MATDTTLLGNILTLNHATGVGLEIRGAANNYSTETLIIPNESTSVYNDQRDTTNDDNIYGSSENGKVQTHTLNFLATLKRDSNQKIGSGNFKANAIFTIDYP